Protein AF-R5QG80-F1 (afdb_monomer_lite)

Secondary structure (DSSP, 8-state):
-HHHHHHHHHHTT-SEEEEETTEEEE-SS--HHHHHHHHHHHHHHHTT---SSHHHHHHHHHHHHHHHHHTTTTTT--HHHHHHHHHHHHHHHHHHHHHHHHHHTTS--

Sequence (109 aa):
MGADAELYLDSREAEACTLNGYTILFRKRPGRAAVYEEMIHAAQFRDGKNDGSIRSVYKNEIEAKRQLLVRAKEFQLTEPEIRHTRISLELYERELQKLEKGDTDNDSI

pLDDT: mean 91.61, std 12.86, range [41.06, 98.75]

Foldseek 3Di:
DVVVLVVVCVVVVHQKDAPALVDIGGDPDGALLRVQLNPQVSVCRVVVQCPPDPLSVLVSLLVSLVVCLVCVVVSVHDPVSVVVSVVSNVVSVVVNVVVVVVVVVVPDD

Radius of gyration: 15.44 Å; chains: 1; bounding box: 34×31×46 Å

Structure (mmCIF, N/CA/C/O backbone):
data_AF-R5QG80-F1
#
_entry.id   AF-R5QG80-F1
#
loop_
_atom_site.group_PDB
_atom_site.id
_atom_site.type_symbol
_atom_site.label_atom_id
_atom_site.label_alt_id
_atom_site.label_comp_id
_atom_site.label_asym_id
_atom_site.label_entity_id
_atom_site.label_seq_id
_atom_site.pdbx_PDB_ins_code
_atom_site.Cartn_x
_atom_site.Cartn_y
_atom_site.Cartn_z
_atom_site.occupancy
_atom_site.B_iso_or_equiv
_atom_site.auth_seq_id
_atom_site.auth_comp_id
_atom_site.auth_asym_id
_atom_site.auth_atom_id
_atom_site.pdbx_PDB_model_num
ATOM 1 N N . MET A 1 1 ? 8.978 -18.306 12.160 1.00 56.31 1 MET A N 1
ATOM 2 C CA . MET A 1 1 ? 7.803 -17.785 11.424 1.00 56.31 1 MET A CA 1
ATOM 3 C C . MET A 1 1 ? 7.408 -16.389 11.891 1.00 56.31 1 MET A C 1
ATOM 5 O O . MET A 1 1 ? 7.529 -15.480 11.090 1.00 56.31 1 MET A O 1
ATOM 9 N N . GLY A 1 2 ? 6.988 -16.167 13.148 1.00 63.16 2 GLY A N 1
ATOM 10 C CA . GLY A 1 2 ? 6.638 -14.808 13.613 1.00 63.16 2 GLY A CA 1
ATOM 11 C C . GLY A 1 2 ? 7.827 -13.836 13.708 1.00 63.16 2 GLY A C 1
ATOM 12 O O . GLY A 1 2 ? 7.722 -12.705 13.253 1.00 63.16 2 GLY A O 1
ATOM 13 N N . ALA A 1 3 ? 8.968 -14.293 14.236 1.00 71.62 3 ALA A N 1
ATOM 14 C CA . ALA A 1 3 ? 10.174 -13.467 14.379 1.00 71.62 3 ALA A CA 1
ATOM 15 C C . ALA A 1 3 ? 10.773 -13.040 13.025 1.00 71.62 3 ALA A C 1
ATOM 17 O O . ALA A 1 3 ? 11.210 -11.905 12.876 1.00 71.62 3 ALA A O 1
ATOM 18 N N . ASP A 1 4 ? 10.733 -13.921 12.022 1.00 82.62 4 ASP A N 1
ATOM 19 C CA . ASP A 1 4 ? 11.281 -13.642 10.687 1.00 82.62 4 ASP A CA 1
ATOM 20 C C . ASP A 1 4 ? 10.442 -12.592 9.938 1.00 82.62 4 ASP A C 1
ATOM 22 O O . ASP A 1 4 ? 10.984 -11.738 9.241 1.00 82.62 4 ASP A O 1
ATOM 26 N N . ALA A 1 5 ? 9.115 -12.618 10.119 1.00 82.06 5 ALA A N 1
ATOM 27 C CA . ALA A 1 5 ? 8.207 -11.627 9.545 1.00 82.06 5 ALA A CA 1
ATOM 28 C C . ALA A 1 5 ? 8.361 -10.243 10.200 1.00 82.06 5 ALA A C 1
ATOM 30 O O . ALA A 1 5 ? 8.343 -9.237 9.494 1.00 82.06 5 ALA A O 1
ATOM 31 N N . GLU A 1 6 ? 8.542 -10.182 11.526 1.00 86.94 6 GLU A N 1
ATOM 32 C CA . GLU A 1 6 ? 8.801 -8.919 12.233 1.00 86.94 6 GLU A CA 1
ATOM 33 C C . GLU A 1 6 ? 10.148 -8.310 11.802 1.00 86.94 6 GLU A C 1
ATOM 35 O O . GLU A 1 6 ? 10.178 -7.143 11.421 1.00 86.94 6 GLU A O 1
ATOM 40 N N . LEU A 1 7 ? 11.222 -9.110 11.725 1.00 90.62 7 LEU A N 1
ATOM 41 C CA . LEU A 1 7 ? 12.532 -8.655 11.234 1.00 90.62 7 LEU A CA 1
ATOM 42 C C . LEU A 1 7 ? 12.474 -8.140 9.789 1.00 90.62 7 LEU A C 1
ATOM 44 O O . LEU A 1 7 ? 13.097 -7.129 9.459 1.00 90.62 7 LEU A O 1
ATOM 48 N N . TYR A 1 8 ? 11.717 -8.813 8.920 1.00 91.12 8 TYR A N 1
ATOM 49 C CA . TYR A 1 8 ? 11.530 -8.355 7.546 1.00 91.12 8 TYR A CA 1
ATOM 50 C C . TYR A 1 8 ? 10.808 -7.002 7.500 1.00 91.12 8 TYR A C 1
ATOM 52 O O . TYR A 1 8 ? 11.274 -6.081 6.831 1.00 91.12 8 TYR A O 1
ATOM 60 N N . LEU A 1 9 ? 9.716 -6.843 8.252 1.00 92.62 9 LEU A N 1
ATOM 61 C CA . LEU A 1 9 ? 8.984 -5.575 8.338 1.00 92.62 9 LEU A CA 1
ATOM 62 C C . LEU A 1 9 ? 9.811 -4.452 8.983 1.00 92.62 9 LEU A C 1
ATOM 64 O O . LEU A 1 9 ? 9.660 -3.297 8.588 1.00 92.62 9 LEU A O 1
ATOM 68 N N . ASP A 1 10 ? 10.707 -4.766 9.922 1.00 92.31 10 ASP A N 1
ATOM 69 C CA . ASP A 1 10 ? 11.662 -3.805 10.484 1.00 92.31 10 ASP A CA 1
ATOM 70 C C . ASP A 1 10 ? 12.671 -3.334 9.432 1.00 92.31 10 ASP A C 1
ATOM 72 O O . ASP A 1 10 ? 12.875 -2.133 9.286 1.00 92.31 10 ASP A O 1
ATOM 76 N N . SER A 1 11 ? 13.228 -4.243 8.623 1.00 92.19 11 SER A N 1
ATOM 77 C CA . SER A 1 11 ? 14.159 -3.871 7.541 1.00 92.19 11 SER A CA 1
ATOM 78 C C . SER A 1 11 ? 13.526 -2.992 6.452 1.00 92.19 11 SER A C 1
ATOM 80 O O . SER A 1 11 ? 14.231 -2.339 5.684 1.00 92.19 11 SER A O 1
ATOM 82 N N . ARG A 1 12 ? 12.191 -3.002 6.368 1.00 87.62 12 ARG A N 1
ATOM 83 C CA . ARG A 1 12 ? 11.386 -2.216 5.425 1.00 87.62 12 ARG A CA 1
ATOM 84 C C . ARG A 1 12 ? 10.787 -0.961 6.055 1.00 87.62 12 ARG A C 1
ATOM 86 O O . ARG A 1 12 ? 10.104 -0.231 5.345 1.00 87.62 12 ARG A O 1
ATOM 93 N N . GLU A 1 13 ? 10.987 -0.753 7.359 1.00 91.44 13 GLU A N 1
ATOM 94 C CA . GLU A 1 13 ? 10.329 0.295 8.152 1.00 91.44 13 GLU A CA 1
ATOM 95 C C . GLU A 1 13 ? 8.802 0.333 7.935 1.00 91.44 13 GLU A C 1
ATOM 97 O O . GLU A 1 13 ? 8.173 1.389 7.911 1.00 91.44 13 GLU A O 1
ATOM 102 N N . ALA A 1 14 ? 8.193 -0.846 7.760 1.00 92.00 14 ALA A N 1
ATOM 103 C CA . ALA A 1 14 ? 6.810 -0.993 7.324 1.00 92.00 14 ALA A CA 1
ATOM 104 C C . ALA A 1 14 ? 5.916 -1.603 8.414 1.00 92.00 14 ALA A C 1
ATOM 106 O O . ALA A 1 14 ? 6.346 -2.412 9.244 1.00 92.00 14 ALA A O 1
ATOM 107 N N . GLU A 1 15 ? 4.638 -1.227 8.404 1.00 93.19 15 GLU A N 1
ATOM 108 C CA . GLU A 1 15 ? 3.609 -1.804 9.278 1.00 93.19 15 GLU A CA 1
ATOM 109 C C . GLU A 1 15 ? 2.998 -3.088 8.692 1.00 93.19 15 GLU A C 1
ATOM 111 O O . GLU A 1 15 ? 2.560 -3.978 9.432 1.00 93.19 15 GLU A O 1
ATOM 116 N N . ALA A 1 16 ? 3.006 -3.198 7.365 1.00 96.12 16 ALA A N 1
ATOM 117 C CA . ALA A 1 16 ? 2.514 -4.333 6.606 1.00 96.12 16 ALA A CA 1
ATOM 118 C C . ALA A 1 16 ? 3.259 -4.445 5.262 1.00 96.12 16 ALA A C 1
ATOM 120 O O . ALA A 1 16 ? 3.966 -3.516 4.874 1.00 96.12 16 ALA A O 1
ATOM 121 N N . CYS A 1 17 ? 3.179 -5.606 4.606 1.00 95.44 17 CYS A N 1
ATOM 122 C CA . CYS A 1 17 ? 3.759 -5.808 3.277 1.00 95.44 17 CYS A CA 1
ATOM 123 C C . CYS A 1 17 ? 3.114 -6.994 2.549 1.00 95.44 17 CYS A C 1
ATOM 125 O O . CYS A 1 17 ? 3.094 -8.118 3.060 1.00 95.44 17 CYS A O 1
ATOM 127 N N . THR A 1 18 ? 2.652 -6.769 1.323 1.00 95.38 18 THR A N 1
ATOM 128 C CA . THR A 1 18 ? 2.218 -7.822 0.403 1.00 95.38 18 THR A CA 1
ATOM 129 C C . THR A 1 18 ? 3.422 -8.451 -0.288 1.00 95.38 18 THR A C 1
ATOM 131 O O . THR A 1 18 ? 4.125 -7.798 -1.056 1.00 95.38 18 THR A O 1
ATOM 134 N N . LEU A 1 19 ? 3.639 -9.749 -0.059 1.00 92.75 19 LEU A N 1
ATOM 135 C CA . LEU A 1 19 ? 4.709 -10.507 -0.719 1.00 92.75 19 LEU A CA 1
ATOM 136 C C . LEU A 1 19 ? 4.285 -11.017 -2.101 1.00 92.75 19 LEU A C 1
ATOM 138 O O . LEU A 1 19 ? 5.113 -11.155 -2.996 1.00 92.75 19 LEU A O 1
ATOM 142 N N . ASN A 1 20 ? 3.005 -11.362 -2.249 1.00 92.44 20 ASN A N 1
ATOM 143 C CA . ASN A 1 20 ? 2.384 -11.825 -3.489 1.00 92.44 20 ASN A CA 1
ATOM 144 C C . ASN A 1 20 ? 0.849 -11.779 -3.352 1.00 92.44 20 ASN A C 1
ATOM 146 O O . ASN A 1 20 ? 0.317 -11.419 -2.304 1.00 92.44 20 ASN A O 1
ATOM 150 N N . GLY A 1 21 ? 0.119 -12.221 -4.382 1.00 94.00 21 GLY A N 1
ATOM 151 C CA . GLY A 1 21 ? -1.352 -12.225 -4.395 1.00 94.00 21 GLY A CA 1
ATOM 152 C C . GLY A 1 21 ? -2.051 -13.100 -3.339 1.00 94.00 21 GLY A C 1
ATOM 153 O O . GLY A 1 21 ? -3.279 -13.057 -3.243 1.00 94.00 21 GLY A O 1
ATOM 154 N N . TYR A 1 22 ? -1.301 -13.876 -2.554 1.00 95.69 22 TYR A N 1
ATOM 155 C CA . TYR A 1 22 ? -1.789 -14.841 -1.564 1.00 95.69 22 TYR A CA 1
ATOM 156 C C . TYR A 1 22 ? -1.143 -14.685 -0.181 1.00 95.69 22 TYR A C 1
ATOM 158 O O . TYR A 1 22 ? -1.488 -15.423 0.740 1.00 95.69 22 TYR A O 1
ATOM 166 N N . THR A 1 23 ? -0.177 -13.781 -0.010 1.00 95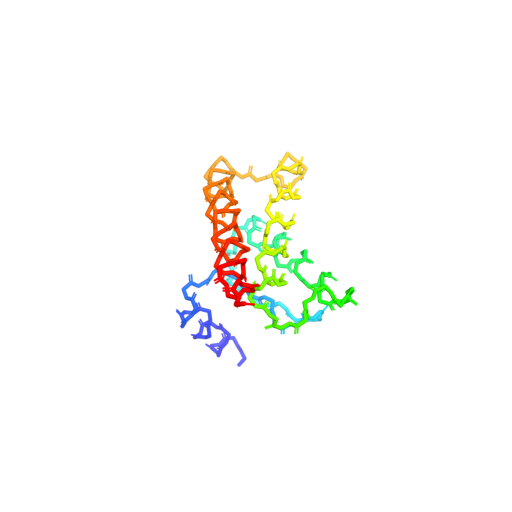.31 23 THR A N 1
ATOM 167 C CA . THR A 1 23 ? 0.581 -13.656 1.240 1.00 95.31 23 THR A CA 1
ATOM 168 C C . THR A 1 23 ? 0.811 -12.194 1.582 1.00 95.31 23 THR A C 1
ATOM 170 O O . THR A 1 23 ? 1.486 -11.473 0.847 1.00 95.31 23 THR A O 1
ATOM 173 N N . ILE A 1 24 ? 0.281 -11.793 2.736 1.00 96.50 24 ILE A N 1
ATOM 174 C CA . ILE A 1 24 ? 0.469 -10.474 3.335 1.00 96.50 24 ILE A CA 1
ATOM 175 C C . ILE A 1 24 ? 1.078 -10.664 4.723 1.00 96.50 24 ILE A C 1
ATOM 177 O O . ILE A 1 24 ? 0.658 -11.544 5.478 1.00 96.50 24 ILE A O 1
ATOM 181 N N . LEU A 1 25 ? 2.061 -9.834 5.057 1.00 96.12 25 LEU A N 1
ATOM 182 C CA . LEU A 1 25 ? 2.639 -9.728 6.389 1.00 96.12 25 LEU A CA 1
ATOM 183 C C . LEU A 1 25 ? 2.053 -8.516 7.111 1.00 96.12 25 LEU A C 1
ATOM 185 O O . LEU A 1 25 ? 1.956 -7.440 6.530 1.00 96.12 25 LEU A O 1
ATOM 189 N N . PHE A 1 26 ? 1.728 -8.683 8.391 1.00 95.62 26 PHE A N 1
ATOM 190 C CA . PHE A 1 26 ? 1.256 -7.611 9.264 1.00 95.62 26 PHE A CA 1
ATOM 191 C C . PHE A 1 26 ? 2.055 -7.597 10.562 1.00 95.62 26 PHE A C 1
ATOM 193 O O . PHE A 1 26 ? 2.368 -8.656 11.116 1.00 95.62 26 PHE A O 1
ATOM 200 N N . ARG A 1 27 ? 2.299 -6.404 11.112 1.00 93.50 27 ARG A N 1
ATOM 201 C CA . ARG A 1 27 ? 2.619 -6.277 12.540 1.00 93.50 27 ARG A CA 1
ATOM 202 C C . ARG A 1 27 ? 1.420 -6.717 13.386 1.00 93.50 27 ARG A C 1
ATOM 204 O O . ARG A 1 27 ? 0.293 -6.769 12.911 1.00 93.50 27 ARG A O 1
ATOM 211 N N . LYS A 1 28 ? 1.632 -7.008 14.676 1.00 89.69 28 LYS A N 1
ATOM 212 C CA . LYS A 1 28 ? 0.573 -7.523 15.577 1.00 89.69 28 LYS A CA 1
ATOM 213 C C . LYS A 1 28 ? -0.649 -6.609 15.735 1.00 89.69 28 LYS A C 1
ATOM 215 O O . LYS A 1 28 ? -1.698 -7.080 16.168 1.00 89.69 28 LYS A O 1
ATOM 220 N N . ARG A 1 29 ? -0.511 -5.308 15.478 1.00 91.94 29 ARG A N 1
ATOM 221 C CA . ARG A 1 29 ? -1.571 -4.302 15.640 1.00 91.94 29 ARG A CA 1
ATOM 222 C C . ARG A 1 29 ? -1.468 -3.268 14.519 1.00 91.94 29 ARG A C 1
ATOM 224 O O . ARG A 1 29 ? -1.077 -2.141 14.806 1.00 91.94 29 ARG A O 1
ATOM 231 N N . PRO A 1 30 ? -1.734 -3.668 13.268 1.00 95.44 30 PRO A N 1
ATOM 232 C CA . PRO A 1 30 ? -1.611 -2.761 12.146 1.00 95.44 30 PRO A CA 1
ATOM 233 C C . PRO A 1 30 ? -2.758 -1.739 12.170 1.00 95.44 30 PRO A C 1
ATOM 235 O O . PRO A 1 30 ? -3.869 -2.049 12.619 1.00 95.44 30 PRO A O 1
ATOM 238 N N . GLY A 1 31 ? -2.511 -0.540 11.653 1.00 97.31 31 GLY A N 1
ATOM 239 C CA . GLY A 1 31 ? -3.549 0.412 11.285 1.00 97.31 31 GLY A CA 1
ATOM 240 C C . GLY A 1 31 ? -4.525 -0.183 10.269 1.00 97.31 31 GLY A C 1
ATOM 241 O O . GLY A 1 31 ? -4.191 -1.078 9.487 1.00 97.31 31 GLY A O 1
ATOM 242 N N . ARG A 1 32 ? -5.756 0.330 10.250 1.00 98.06 32 ARG A N 1
ATOM 243 C CA . ARG A 1 32 ? -6.772 -0.092 9.277 1.00 98.06 32 ARG A CA 1
ATOM 244 C C . ARG A 1 32 ? -6.335 0.255 7.862 1.00 98.06 32 ARG A C 1
ATOM 246 O O . ARG A 1 32 ? -6.540 -0.553 6.962 1.00 98.06 32 ARG A O 1
ATOM 253 N N . ALA A 1 33 ? -5.715 1.421 7.676 1.00 98.06 33 ALA A N 1
ATOM 254 C CA . ALA A 1 33 ? -5.197 1.829 6.375 1.00 98.06 33 ALA A CA 1
ATOM 255 C C . ALA A 1 33 ? -4.184 0.811 5.838 1.00 98.06 33 ALA A C 1
ATOM 257 O O . ALA A 1 33 ? -4.373 0.335 4.724 1.00 98.06 33 ALA A O 1
ATOM 258 N N . ALA A 1 34 ? -3.211 0.394 6.657 1.00 97.69 34 ALA A N 1
ATOM 259 C CA . ALA A 1 34 ? -2.224 -0.617 6.279 1.00 97.69 34 ALA A CA 1
ATOM 260 C C . ALA A 1 34 ? -2.881 -1.962 5.922 1.00 97.69 34 ALA A C 1
ATOM 262 O O . ALA A 1 34 ? -2.521 -2.585 4.929 1.00 97.69 34 ALA A O 1
ATOM 263 N N . VAL A 1 35 ? -3.894 -2.403 6.680 1.00 98.19 35 VAL A N 1
ATOM 264 C CA . VAL A 1 35 ? -4.635 -3.635 6.351 1.00 98.19 35 VAL A CA 1
ATOM 265 C C . VAL A 1 35 ? -5.307 -3.547 4.986 1.00 98.19 35 VAL A C 1
ATOM 267 O O . VAL A 1 35 ? -5.121 -4.431 4.151 1.00 98.19 35 VAL A O 1
ATOM 270 N N . TYR A 1 36 ? -6.090 -2.496 4.747 1.00 98.50 36 TYR A N 1
ATOM 271 C CA . TYR A 1 36 ? -6.828 -2.359 3.495 1.00 98.50 36 TYR A CA 1
ATOM 272 C C . TYR A 1 36 ? -5.909 -2.109 2.295 1.00 98.50 36 TYR A C 1
ATOM 274 O O . TYR A 1 36 ? -6.175 -2.647 1.223 1.00 98.50 36 TYR A O 1
ATOM 282 N N . GLU A 1 37 ? -4.828 -1.350 2.474 1.00 98.25 37 GLU A N 1
ATOM 283 C CA . GLU A 1 37 ? -3.811 -1.111 1.447 1.00 98.25 37 GLU A CA 1
ATOM 284 C C . GLU A 1 37 ? -3.219 -2.423 0.937 1.00 98.25 37 GLU A C 1
ATOM 286 O O . GLU A 1 37 ? -3.284 -2.716 -0.256 1.00 98.25 37 GLU A O 1
ATOM 291 N N . GLU A 1 38 ? -2.753 -3.279 1.846 1.00 98.12 38 GLU A N 1
ATOM 292 C CA . GLU A 1 38 ? -2.163 -4.553 1.450 1.00 98.12 38 GLU A CA 1
ATOM 293 C C . GLU A 1 38 ? -3.189 -5.529 0.862 1.00 98.12 38 GLU A C 1
ATOM 295 O O . GLU A 1 38 ? -2.880 -6.303 -0.043 1.00 98.12 38 GLU A O 1
ATOM 300 N N . MET A 1 39 ? -4.451 -5.480 1.302 1.00 98.19 39 MET A N 1
ATOM 301 C CA . MET A 1 39 ? -5.510 -6.259 0.649 1.00 98.19 39 MET A CA 1
ATOM 302 C C . MET A 1 39 ? -5.735 -5.816 -0.804 1.00 98.19 39 MET A C 1
ATOM 304 O O . MET A 1 39 ? -5.972 -6.667 -1.670 1.00 98.19 39 MET A O 1
ATOM 308 N N . ILE A 1 40 ? -5.638 -4.512 -1.084 1.00 98.19 40 ILE A N 1
ATOM 309 C CA . ILE A 1 40 ? -5.707 -3.969 -2.446 1.00 98.19 40 ILE A CA 1
ATOM 310 C C . ILE A 1 40 ? -4.478 -4.406 -3.249 1.00 98.19 40 ILE A C 1
ATOM 312 O O . ILE A 1 40 ? -4.640 -4.897 -4.366 1.00 98.19 40 ILE A O 1
ATOM 316 N N . HIS A 1 41 ? -3.271 -4.329 -2.685 1.00 97.56 41 HIS A N 1
ATOM 317 C CA . HIS A 1 41 ? -2.051 -4.790 -3.354 1.00 97.56 41 HIS A CA 1
ATOM 318 C C . HIS A 1 41 ? -2.083 -6.283 -3.678 1.00 97.56 41 HIS A C 1
ATOM 320 O O . HIS A 1 41 ? -1.751 -6.683 -4.795 1.00 97.56 41 HIS A O 1
ATOM 326 N N . ALA A 1 42 ? -2.5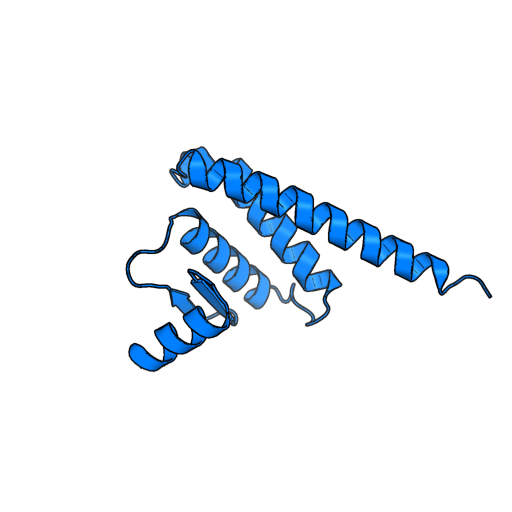67 -7.122 -2.762 1.00 97.62 42 ALA A N 1
ATOM 327 C CA . ALA A 1 42 ? -2.750 -8.543 -3.032 1.00 97.62 42 ALA A CA 1
ATOM 328 C C . ALA A 1 42 ? -3.747 -8.786 -4.180 1.00 97.62 42 ALA A C 1
ATOM 330 O O . ALA A 1 42 ? -3.543 -9.695 -4.985 1.00 97.62 42 ALA A O 1
ATOM 331 N N . ALA A 1 43 ? -4.805 -7.975 -4.296 1.00 97.69 43 ALA A N 1
ATOM 332 C CA . ALA A 1 43 ? -5.707 -8.025 -5.447 1.00 97.69 43 ALA A CA 1
ATOM 333 C C . ALA A 1 43 ? -5.010 -7.590 -6.744 1.00 97.69 43 ALA A C 1
ATOM 335 O O . ALA A 1 43 ? -5.062 -8.323 -7.727 1.00 97.69 43 ALA A O 1
ATOM 336 N N . GLN A 1 44 ? -4.270 -6.480 -6.725 1.00 97.44 44 GLN A N 1
ATOM 337 C CA . GLN A 1 44 ? -3.498 -6.000 -7.876 1.00 97.44 44 GLN A CA 1
ATOM 338 C C . GLN A 1 44 ? -2.472 -7.033 -8.368 1.00 97.44 44 GLN A C 1
ATOM 340 O O . GLN A 1 44 ? -2.292 -7.190 -9.576 1.00 97.44 44 GLN A O 1
ATOM 345 N N . PHE A 1 45 ? -1.839 -7.779 -7.456 1.00 95.62 45 PHE A N 1
ATOM 346 C CA . PHE A 1 45 ? -0.973 -8.907 -7.806 1.00 95.62 45 PHE A CA 1
ATOM 347 C C . PHE A 1 45 ? -1.728 -10.016 -8.540 1.00 95.62 45 PHE A C 1
ATOM 349 O O . PHE A 1 45 ? -1.237 -10.513 -9.551 1.00 95.62 45 PHE A O 1
ATOM 356 N N . ARG A 1 46 ? -2.912 -10.411 -8.051 1.00 96.06 46 ARG A N 1
ATOM 357 C CA . ARG A 1 46 ? -3.736 -11.440 -8.713 1.00 96.06 46 ARG A CA 1
ATOM 358 C C . ARG A 1 46 ? -4.213 -10.993 -10.095 1.00 96.06 46 ARG A C 1
ATOM 360 O O . ARG A 1 46 ? -4.314 -11.827 -10.988 1.00 96.06 46 ARG A O 1
ATOM 367 N N . ASP A 1 47 ? -4.428 -9.694 -10.271 1.00 96.62 47 ASP A N 1
ATOM 368 C CA . ASP A 1 47 ? -4.846 -9.090 -11.538 1.00 96.62 47 ASP A CA 1
ATOM 369 C C . ASP A 1 47 ? -3.676 -8.854 -12.515 1.00 96.62 47 ASP A C 1
ATOM 371 O O . ASP A 1 47 ? -3.891 -8.372 -13.626 1.00 96.62 47 ASP A O 1
ATOM 375 N N . GLY A 1 48 ? -2.429 -9.150 -12.123 1.00 94.62 48 GLY A N 1
ATOM 376 C CA . GLY A 1 48 ? -1.248 -8.939 -12.968 1.00 94.62 48 GLY A CA 1
ATOM 377 C C . GLY A 1 48 ? -0.893 -7.466 -13.199 1.00 94.62 48 GLY A C 1
ATOM 378 O O . GLY A 1 48 ? -0.185 -7.147 -14.149 1.00 94.62 48 GLY A O 1
ATOM 379 N N . LYS A 1 49 ? -1.361 -6.552 -12.337 1.00 93.31 49 LYS A N 1
ATOM 380 C CA . LYS A 1 49 ? -1.092 -5.104 -12.445 1.00 93.31 49 LYS A CA 1
ATOM 381 C C . LYS A 1 49 ? 0.323 -4.704 -12.022 1.00 93.31 49 LYS A C 1
ATOM 383 O O . LYS A 1 49 ? 0.708 -3.546 -12.171 1.00 93.31 49 LYS A O 1
ATOM 388 N N . ASN A 1 50 ? 1.085 -5.621 -11.434 1.00 87.00 50 ASN A N 1
ATOM 389 C CA . ASN A 1 50 ? 2.475 -5.397 -11.063 1.00 87.00 50 ASN A CA 1
ATOM 390 C C . ASN A 1 50 ? 3.384 -6.153 -12.039 1.00 87.00 50 ASN A C 1
ATOM 392 O O . ASN A 1 50 ? 3.518 -7.370 -11.929 1.00 87.00 50 ASN A O 1
ATOM 396 N N . ASP A 1 51 ? 3.992 -5.432 -12.983 1.00 87.50 51 ASP A N 1
ATOM 397 C CA . ASP A 1 51 ? 4.943 -5.988 -13.957 1.00 87.50 51 ASP A CA 1
ATOM 398 C C . ASP A 1 51 ? 6.400 -5.951 -13.451 1.00 87.50 51 ASP A C 1
ATOM 400 O O . ASP A 1 51 ? 7.327 -6.319 -14.170 1.00 87.50 51 ASP A O 1
ATOM 404 N N . GLY A 1 52 ? 6.603 -5.531 -12.197 1.00 85.81 52 GLY A N 1
ATOM 405 C CA . GLY A 1 52 ? 7.911 -5.389 -11.563 1.00 85.81 52 GLY A CA 1
ATOM 406 C C . GLY A 1 52 ? 8.612 -4.061 -11.859 1.00 85.81 52 GLY A C 1
ATOM 407 O O . GLY A 1 52 ? 9.660 -3.794 -11.270 1.00 85.81 52 GLY A O 1
ATOM 408 N N . SER A 1 53 ? 8.057 -3.206 -12.723 1.00 93.44 53 SER A N 1
ATOM 409 C CA . SER A 1 53 ? 8.609 -1.877 -12.981 1.00 93.44 53 SER A CA 1
ATOM 410 C C . SER A 1 53 ? 8.269 -0.888 -11.863 1.00 93.44 53 SER A C 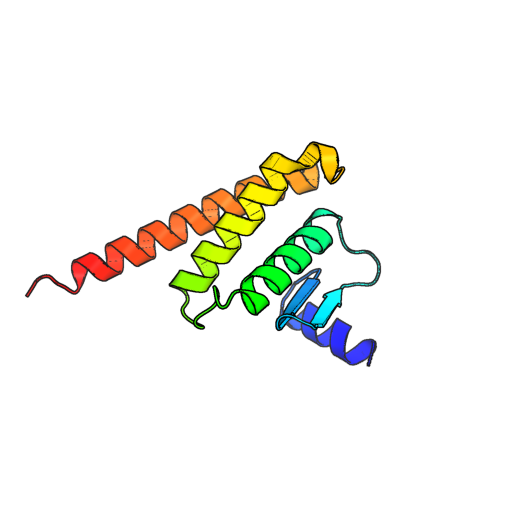1
ATOM 412 O O . SER A 1 53 ? 7.211 -0.935 -11.233 1.00 93.44 53 SER A O 1
ATOM 414 N N . ILE A 1 54 ? 9.143 0.103 -11.664 1.00 94.38 54 ILE A N 1
ATOM 415 C CA . ILE A 1 54 ? 8.871 1.233 -10.759 1.00 94.38 54 ILE A CA 1
ATOM 416 C C . ILE A 1 54 ? 7.575 1.949 -11.172 1.00 94.38 54 ILE A C 1
ATOM 418 O O . ILE A 1 54 ? 6.785 2.359 -10.322 1.00 94.38 54 ILE A O 1
ATOM 422 N N . ARG A 1 55 ? 7.311 2.040 -12.482 1.00 95.50 55 ARG A N 1
ATOM 423 C CA . ARG A 1 55 ? 6.092 2.648 -13.021 1.00 95.50 55 ARG A CA 1
ATOM 424 C C . ARG A 1 55 ? 4.837 1.889 -12.584 1.00 95.50 55 ARG A C 1
ATOM 426 O O . ARG A 1 55 ? 3.875 2.533 -12.163 1.00 95.50 55 ARG A O 1
ATOM 433 N N . SER A 1 56 ? 4.816 0.556 -12.672 1.00 95.25 56 SER A N 1
ATOM 434 C CA . SER A 1 56 ? 3.659 -0.231 -12.221 1.00 95.25 56 SER A CA 1
ATOM 435 C C . SER A 1 56 ? 3.477 -0.143 -10.712 1.00 95.25 56 SER A C 1
ATOM 437 O O . SER A 1 56 ? 2.346 -0.028 -10.246 1.00 95.25 56 SER A O 1
ATOM 439 N N . VAL A 1 57 ? 4.578 -0.130 -9.951 1.00 95.06 57 VAL A N 1
ATOM 440 C CA . VAL A 1 57 ? 4.542 0.068 -8.495 1.00 95.06 57 VAL A CA 1
ATOM 441 C C . VAL A 1 57 ? 3.873 1.400 -8.160 1.00 95.06 57 VAL A C 1
ATOM 443 O O . VAL A 1 57 ? 2.857 1.402 -7.476 1.00 95.06 57 VAL A O 1
ATOM 446 N N . TYR A 1 58 ? 4.340 2.523 -8.714 1.00 97.75 58 TYR A N 1
ATOM 447 C CA . TYR A 1 58 ? 3.742 3.835 -8.432 1.00 97.75 58 TYR A CA 1
ATOM 448 C C . TYR A 1 58 ? 2.268 3.923 -8.835 1.00 97.75 58 TYR A C 1
ATOM 450 O O . TYR A 1 58 ? 1.460 4.481 -8.095 1.00 97.75 58 TYR A O 1
ATOM 458 N N . LYS A 1 59 ? 1.879 3.334 -9.972 1.00 97.94 59 LYS A N 1
ATOM 459 C CA . LYS A 1 59 ? 0.465 3.277 -10.378 1.00 97.94 59 LYS A CA 1
ATOM 460 C C . LYS A 1 59 ? -0.389 2.489 -9.381 1.00 97.94 59 LYS A C 1
ATOM 462 O O . LYS A 1 59 ? -1.481 2.941 -9.038 1.00 97.94 59 LYS A O 1
ATOM 467 N N . ASN A 1 60 ? 0.114 1.357 -8.893 1.00 97.94 60 ASN A N 1
ATOM 468 C CA . ASN A 1 60 ? -0.583 0.521 -7.917 1.00 97.94 60 ASN A CA 1
ATOM 469 C C . ASN A 1 60 ? -0.732 1.218 -6.558 1.00 97.94 60 ASN A C 1
ATOM 471 O O . ASN A 1 60 ? -1.819 1.188 -5.979 1.00 97.94 60 ASN A O 1
ATOM 475 N N . GLU A 1 61 ? 0.318 1.897 -6.096 1.00 98.06 61 GLU A N 1
ATOM 476 C CA . GLU A 1 61 ? 0.323 2.723 -4.882 1.00 98.06 61 GLU A CA 1
ATOM 477 C C . GLU A 1 61 ? -0.720 3.849 -4.958 1.00 98.06 61 GLU A C 1
ATOM 479 O O . GLU A 1 61 ? -1.533 4.023 -4.047 1.00 98.06 61 GLU A O 1
ATOM 484 N N . ILE A 1 62 ? -0.755 4.585 -6.075 1.00 98.69 62 ILE A N 1
ATOM 485 C CA . ILE A 1 62 ? -1.735 5.655 -6.319 1.00 98.69 62 ILE A CA 1
ATOM 486 C C . ILE A 1 62 ? -3.162 5.097 -6.327 1.00 98.69 62 ILE A C 1
ATOM 488 O O . ILE A 1 62 ? -4.057 5.676 -5.705 1.00 98.69 62 ILE A O 1
ATOM 492 N N . GLU A 1 63 ? -3.394 3.978 -7.019 1.00 98.50 63 GLU A N 1
ATOM 493 C CA . GLU A 1 63 ? -4.705 3.326 -7.059 1.00 98.50 63 GLU A CA 1
ATOM 494 C C . GLU A 1 63 ? -5.169 2.928 -5.649 1.00 98.50 63 GLU A C 1
ATOM 496 O O . GLU A 1 63 ? -6.289 3.273 -5.262 1.00 98.50 63 GLU A O 1
ATOM 501 N N . ALA A 1 64 ? -4.314 2.264 -4.865 1.00 98.50 64 ALA A N 1
ATOM 502 C CA . ALA A 1 64 ? -4.648 1.824 -3.513 1.00 98.50 64 ALA A CA 1
ATOM 503 C C . ALA A 1 64 ? -4.999 3.008 -2.603 1.00 98.50 64 ALA A C 1
ATOM 505 O O . ALA A 1 64 ? -6.053 3.021 -1.961 1.00 98.50 64 ALA A O 1
ATOM 506 N N . LYS A 1 65 ? -4.184 4.066 -2.628 1.00 98.69 65 LYS A N 1
ATOM 507 C CA . LYS A 1 65 ? -4.400 5.272 -1.817 1.00 98.69 65 LYS A CA 1
ATOM 508 C C . LYS A 1 65 ? -5.675 6.016 -2.197 1.00 98.69 65 LYS A C 1
ATOM 510 O O . LYS A 1 65 ? -6.414 6.459 -1.317 1.00 98.69 65 LYS A O 1
ATOM 515 N N . ARG A 1 66 ? -5.999 6.108 -3.491 1.00 98.75 66 ARG A N 1
ATOM 516 C CA . ARG A 1 66 ? -7.280 6.676 -3.945 1.00 98.75 66 ARG A CA 1
ATOM 517 C C . ARG A 1 66 ? -8.467 5.857 -3.438 1.00 98.75 66 ARG A C 1
ATOM 519 O O . ARG A 1 66 ? -9.433 6.444 -2.952 1.00 98.75 66 ARG A O 1
ATOM 526 N N . GLN A 1 67 ? -8.389 4.526 -3.489 1.00 98.50 67 GLN A N 1
ATOM 527 C CA . GLN A 1 67 ? -9.447 3.661 -2.960 1.00 98.50 67 GLN A CA 1
ATOM 528 C C . GLN A 1 67 ? -9.630 3.825 -1.444 1.00 98.50 67 GLN A C 1
ATOM 530 O O . GLN A 1 67 ? -10.768 3.948 -0.987 1.00 98.50 67 GLN A O 1
ATOM 535 N N . LEU A 1 68 ? -8.537 3.897 -0.675 1.00 98.50 68 LEU A N 1
ATOM 536 C CA . LEU A 1 68 ? -8.582 4.157 0.769 1.00 98.50 68 LEU A CA 1
ATOM 537 C C . LEU A 1 68 ? -9.288 5.475 1.093 1.00 98.50 68 LEU A C 1
ATOM 539 O O . LEU A 1 68 ? -10.141 5.508 1.975 1.00 98.50 68 LEU A O 1
ATOM 543 N N . LEU A 1 69 ? -8.970 6.555 0.372 1.00 98.62 69 LEU A N 1
ATOM 544 C CA . LEU A 1 69 ? -9.580 7.867 0.605 1.00 98.62 69 LEU A CA 1
ATOM 545 C C . LEU A 1 69 ? -11.068 7.887 0.242 1.00 98.62 69 LEU A C 1
ATOM 547 O O . LEU A 1 69 ? -11.871 8.426 1.003 1.00 98.62 69 LEU A O 1
ATOM 551 N N . VAL A 1 70 ? -11.452 7.273 -0.882 1.00 98.56 70 VAL A N 1
ATOM 552 C CA . VAL A 1 70 ? -12.861 7.173 -1.305 1.00 98.56 70 VAL A CA 1
ATOM 553 C C . VAL A 1 70 ? -13.683 6.366 -0.299 1.00 98.56 70 VAL A C 1
ATOM 555 O O . VAL A 1 70 ? -14.814 6.733 0.017 1.00 98.56 70 VAL A O 1
ATOM 558 N N . ARG A 1 71 ? -13.111 5.286 0.242 1.00 98.38 71 ARG A N 1
ATOM 559 C CA . ARG A 1 71 ? -13.785 4.373 1.176 1.00 98.38 71 ARG A CA 1
ATOM 560 C C . ARG A 1 71 ? -13.455 4.657 2.638 1.00 98.38 71 ARG A C 1
ATOM 562 O O . ARG A 1 71 ? -13.828 3.868 3.499 1.00 98.38 71 ARG A O 1
ATOM 569 N N . ALA A 1 72 ? -12.831 5.794 2.955 1.00 98.31 72 ALA A N 1
ATOM 570 C CA . ALA A 1 72 ? -12.317 6.087 4.295 1.00 98.31 72 ALA A CA 1
ATOM 571 C C . ALA A 1 72 ? -13.378 5.932 5.397 1.00 98.31 72 ALA A C 1
ATOM 573 O O . ALA A 1 72 ? -13.097 5.387 6.463 1.00 98.31 72 ALA A O 1
ATOM 574 N N . LYS A 1 73 ? -14.621 6.349 5.115 1.00 97.88 73 LYS A N 1
ATOM 575 C CA . LYS A 1 73 ? -15.760 6.188 6.029 1.00 97.88 73 LYS A CA 1
ATOM 576 C C . LYS A 1 73 ? -16.163 4.723 6.216 1.00 97.88 73 LYS A C 1
ATOM 578 O O . LYS A 1 73 ? -16.432 4.309 7.338 1.00 97.88 73 LYS A O 1
ATOM 583 N N . GLU A 1 74 ? -16.223 3.957 5.130 1.00 98.12 74 GLU A N 1
ATOM 584 C CA . GLU A 1 74 ? -16.572 2.531 5.155 1.00 98.12 74 GLU A CA 1
ATOM 585 C C . GLU A 1 74 ? -15.504 1.719 5.897 1.00 98.12 74 GLU A C 1
ATOM 587 O O . GLU A 1 74 ? -15.818 0.889 6.744 1.00 98.12 74 GLU A O 1
ATOM 592 N N . PHE A 1 75 ? -14.237 2.032 5.637 1.00 97.81 75 PHE A N 1
ATOM 593 C CA . PHE A 1 75 ? -13.073 1.413 6.263 1.00 97.81 75 PHE A CA 1
ATOM 594 C C . PHE A 1 75 ? -12.788 1.929 7.674 1.00 97.81 75 PHE A C 1
ATOM 596 O O . PHE A 1 75 ? -11.897 1.408 8.345 1.00 97.81 75 PHE A O 1
ATOM 603 N N . GLN A 1 76 ? -13.553 2.922 8.139 1.00 98.12 76 GLN A N 1
ATOM 604 C CA . GLN A 1 76 ? -13.399 3.546 9.453 1.00 98.12 76 GLN A CA 1
ATOM 605 C C . GLN A 1 76 ? -11.960 4.021 9.706 1.00 98.12 76 GLN A C 1
ATOM 607 O O . GLN A 1 76 ? -11.416 3.848 10.802 1.00 98.12 76 GLN A O 1
ATOM 612 N N . LEU A 1 77 ? -11.333 4.592 8.673 1.00 98.44 77 LEU A N 1
ATOM 613 C CA . LEU A 1 77 ? -9.998 5.163 8.790 1.00 98.44 77 LEU A CA 1
ATOM 614 C C . LEU A 1 77 ? -10.030 6.340 9.763 1.00 98.44 77 LEU A C 1
ATOM 616 O O . LEU A 1 77 ? -10.956 7.153 9.772 1.00 98.44 77 LEU A O 1
ATOM 620 N N . THR A 1 78 ? -9.005 6.420 10.596 1.00 98.44 78 THR A N 1
ATOM 621 C CA . THR A 1 78 ? -8.814 7.525 11.529 1.00 98.44 78 THR A CA 1
ATOM 622 C C . THR A 1 78 ? -8.321 8.772 10.795 1.00 98.44 78 THR A C 1
ATOM 624 O O . THR A 1 78 ? -7.709 8.692 9.731 1.00 98.44 78 THR A O 1
ATOM 627 N N . GLU A 1 79 ? -8.529 9.952 11.380 1.00 98.31 79 GLU A N 1
ATOM 628 C CA . GLU A 1 79 ? -8.016 11.202 10.805 1.00 98.31 79 GLU A CA 1
ATOM 629 C C . GLU A 1 79 ? -6.491 11.194 10.567 1.00 98.31 79 GLU A C 1
ATOM 631 O O . GLU A 1 79 ? -6.058 11.665 9.514 1.00 98.31 79 GLU A O 1
ATOM 636 N N . PRO A 1 80 ? -5.643 10.661 11.477 1.00 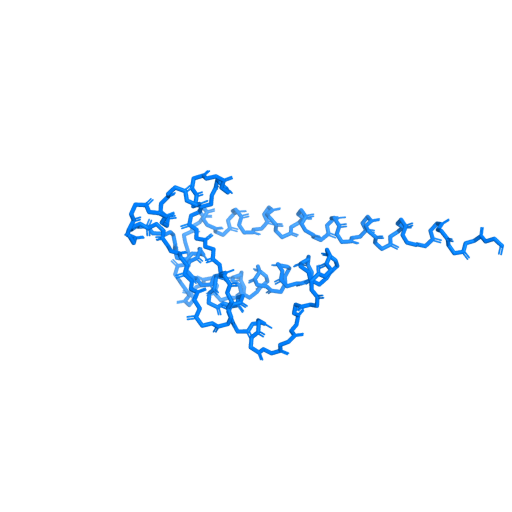98.44 80 PRO A N 1
ATOM 637 C CA . PRO A 1 80 ? -4.225 10.467 11.186 1.00 98.44 80 PRO A CA 1
ATOM 638 C C . PRO A 1 80 ? -3.973 9.597 9.952 1.00 98.44 80 PRO A C 1
ATOM 640 O O . PRO A 1 80 ? -3.200 10.007 9.092 1.00 98.44 80 PRO A O 1
ATOM 643 N N . GLU A 1 81 ? -4.652 8.454 9.823 1.00 98.31 81 GLU A N 1
ATOM 644 C CA . GLU A 1 81 ? -4.513 7.575 8.654 1.00 98.31 81 GLU A CA 1
ATOM 645 C C . GLU A 1 81 ? -4.898 8.305 7.365 1.00 98.31 81 GLU A C 1
ATOM 647 O O . GLU A 1 81 ? -4.109 8.338 6.428 1.00 98.31 81 GLU A O 1
ATOM 652 N N . ILE A 1 82 ? -6.045 8.992 7.341 1.00 98.69 82 ILE A N 1
ATOM 653 C CA . ILE A 1 82 ? -6.501 9.758 6.171 1.00 98.69 82 ILE A CA 1
ATOM 654 C C . ILE A 1 82 ? -5.475 10.830 5.778 1.00 98.69 82 ILE A C 1
ATOM 656 O O . ILE A 1 82 ? -5.172 10.992 4.593 1.00 98.69 82 ILE A O 1
ATOM 660 N N . ARG A 1 83 ? -4.921 11.570 6.750 1.00 98.56 83 ARG A N 1
ATOM 661 C CA . ARG A 1 83 ? -3.886 12.581 6.475 1.00 98.56 83 ARG A CA 1
ATOM 662 C C . ARG A 1 83 ? -2.621 11.955 5.895 1.00 98.56 83 ARG A C 1
ATOM 664 O O . ARG A 1 83 ? -2.114 12.462 4.899 1.00 98.56 83 ARG A O 1
ATOM 671 N N . HIS A 1 84 ? -2.137 10.862 6.482 1.00 98.12 84 HIS A N 1
ATOM 672 C CA . HIS A 1 84 ? -0.963 10.149 5.977 1.00 98.12 84 HIS A CA 1
ATOM 673 C C . HIS A 1 84 ? -1.197 9.601 4.563 1.00 98.12 84 HIS A C 1
ATOM 675 O O . HIS A 1 84 ? -0.342 9.781 3.696 1.00 98.12 84 HIS A O 1
ATOM 681 N N . THR A 1 85 ? -2.370 9.022 4.288 1.00 98.25 85 THR A N 1
ATOM 682 C CA . THR A 1 85 ? -2.733 8.529 2.952 1.00 98.25 85 THR A CA 1
ATOM 683 C C . THR A 1 85 ? -2.735 9.653 1.912 1.00 98.25 85 THR A C 1
ATOM 685 O O . THR A 1 85 ? -2.240 9.440 0.809 1.00 98.25 85 THR A O 1
ATOM 688 N N . ARG A 1 86 ? -3.222 10.861 2.244 1.00 98.69 86 ARG A N 1
ATOM 689 C CA . ARG A 1 86 ? -3.173 12.025 1.330 1.00 98.69 86 ARG A CA 1
ATOM 690 C C . ARG A 1 86 ? -1.745 12.455 1.009 1.00 98.69 86 ARG A C 1
ATOM 692 O O . ARG A 1 86 ? -1.408 12.587 -0.160 1.00 98.69 86 ARG A O 1
ATOM 699 N N . ILE A 1 87 ? -0.904 12.609 2.032 1.00 98.44 87 ILE A N 1
ATOM 700 C CA . ILE A 1 87 ? 0.505 12.995 1.851 1.00 98.44 87 ILE A CA 1
ATOM 701 C C . ILE A 1 87 ? 1.228 11.964 0.977 1.00 98.44 87 ILE A C 1
ATOM 703 O O . ILE A 1 87 ? 1.967 12.315 0.060 1.00 98.44 87 ILE A O 1
ATOM 707 N N . SER A 1 88 ? 0.995 10.680 1.245 1.00 97.56 88 SER A N 1
ATOM 708 C CA . SER A 1 88 ? 1.615 9.602 0.482 1.00 97.56 88 SER A CA 1
ATOM 709 C C . SER A 1 88 ? 1.097 9.543 -0.963 1.00 97.56 88 SER A C 1
ATOM 711 O O . SER A 1 88 ? 1.878 9.301 -1.879 1.00 97.56 88 SER A O 1
ATOM 713 N N . LEU A 1 89 ? -0.190 9.829 -1.195 1.00 98.62 89 LEU A N 1
ATOM 714 C CA . LEU A 1 89 ? -0.761 9.923 -2.542 1.00 98.62 89 LEU A CA 1
ATOM 715 C C . LEU A 1 89 ? -0.080 11.028 -3.356 1.00 98.62 89 LEU A C 1
ATOM 717 O O . LEU A 1 89 ? 0.388 10.763 -4.460 1.00 98.62 89 LEU A O 1
ATOM 721 N N . GLU A 1 90 ? 0.030 12.232 -2.792 1.00 98.38 90 GLU A N 1
ATOM 722 C CA . GLU A 1 90 ? 0.691 13.370 -3.443 1.00 98.38 90 GLU A CA 1
ATOM 723 C C . GLU A 1 90 ? 2.157 13.062 -3.785 1.00 98.38 90 GLU A C 1
ATOM 725 O O . GLU A 1 90 ? 2.641 13.424 -4.860 1.00 98.38 90 GLU A O 1
ATOM 730 N N . LEU A 1 91 ? 2.864 12.357 -2.893 1.00 98.00 91 LEU A N 1
ATOM 731 C CA . LEU A 1 91 ? 4.234 11.914 -3.135 1.00 98.00 91 LEU A CA 1
ATOM 732 C C . LEU A 1 91 ? 4.314 10.995 -4.359 1.00 98.00 91 LEU A C 1
ATOM 734 O O . LEU A 1 91 ? 5.080 11.279 -5.278 1.00 98.00 91 LEU A O 1
ATOM 738 N N . TYR A 1 92 ? 3.522 9.922 -4.401 1.00 98.19 92 TYR A N 1
ATOM 739 C CA . TYR A 1 92 ? 3.579 8.975 -5.516 1.00 98.19 92 TYR A CA 1
ATOM 740 C C . TYR A 1 92 ? 3.109 9.586 -6.837 1.00 98.19 92 TYR A C 1
ATOM 742 O O . TYR A 1 92 ? 3.705 9.307 -7.876 1.00 98.19 92 TYR A O 1
ATOM 750 N N . GLU A 1 93 ? 2.097 10.459 -6.818 1.00 98.31 93 GLU A N 1
ATOM 751 C CA . GLU A 1 93 ? 1.681 11.206 -8.010 1.00 98.31 93 GLU A CA 1
ATOM 752 C C . GLU A 1 93 ? 2.823 12.081 -8.544 1.00 98.31 93 GLU A C 1
ATOM 754 O O . GLU A 1 93 ? 3.067 12.114 -9.752 1.00 98.31 93 GLU A O 1
ATOM 759 N N . ARG A 1 94 ? 3.582 12.733 -7.656 1.00 97.75 94 ARG A N 1
ATOM 760 C CA . ARG A 1 94 ? 4.760 13.517 -8.037 1.00 97.75 94 ARG A CA 1
ATOM 761 C C . ARG A 1 94 ? 5.893 12.646 -8.580 1.00 97.75 94 ARG A C 1
ATOM 763 O O . ARG A 1 94 ? 6.518 13.032 -9.567 1.00 97.75 94 ARG A O 1
ATOM 770 N N . GLU A 1 95 ? 6.187 11.510 -7.953 1.00 96.88 95 GLU A N 1
ATOM 771 C CA . GLU A 1 95 ? 7.252 10.609 -8.414 1.00 96.88 95 GLU A CA 1
ATOM 772 C C . GLU A 1 95 ? 6.912 9.960 -9.761 1.00 96.88 95 GLU A C 1
ATOM 774 O O . GLU A 1 95 ? 7.777 9.882 -10.633 1.00 96.88 95 GLU A O 1
ATOM 779 N N . LEU A 1 96 ? 5.646 9.593 -9.991 1.00 96.88 96 LEU A N 1
ATOM 780 C CA . LEU A 1 96 ? 5.192 9.114 -11.296 1.00 96.88 96 LEU A CA 1
ATOM 781 C C . LEU A 1 96 ? 5.346 10.196 -12.374 1.00 96.88 96 LEU A C 1
ATOM 783 O O . LEU A 1 96 ? 5.891 9.915 -13.436 1.00 96.88 96 LEU A O 1
ATOM 787 N N . GLN A 1 97 ? 4.958 11.444 -12.088 1.00 96.44 97 GLN A N 1
ATOM 788 C CA . GLN A 1 97 ? 5.142 12.555 -13.030 1.00 96.44 97 GLN A CA 1
ATOM 789 C C . GLN A 1 97 ? 6.615 12.817 -13.363 1.00 96.44 97 GLN A C 1
ATOM 791 O O . GLN A 1 97 ? 6.937 13.154 -14.500 1.00 96.44 97 GLN A O 1
ATOM 796 N N . LYS A 1 98 ? 7.522 12.707 -12.384 1.00 95.31 98 LYS A N 1
ATOM 797 C CA . LYS A 1 98 ? 8.966 12.844 -12.632 1.00 95.31 98 LYS A CA 1
ATOM 798 C C . LYS A 1 98 ? 9.487 11.719 -13.516 1.00 95.31 98 LYS A C 1
ATOM 800 O O . LYS A 1 98 ? 10.250 12.001 -14.432 1.00 95.31 98 LYS A O 1
ATOM 805 N N . LEU A 1 99 ? 9.072 10.481 -13.242 1.00 93.94 99 LEU A N 1
ATOM 806 C CA . LEU A 1 99 ? 9.451 9.314 -14.034 1.00 93.94 99 LEU A CA 1
ATOM 807 C C . LEU A 1 99 ? 9.001 9.484 -15.490 1.00 93.94 99 LEU A C 1
ATOM 809 O O . LEU A 1 99 ? 9.804 9.343 -16.401 1.00 93.94 99 LEU A O 1
ATOM 813 N N . GLU A 1 100 ? 7.748 9.889 -15.701 1.00 91.38 100 GLU A N 1
ATOM 814 C CA . GLU A 1 100 ? 7.188 10.110 -17.038 1.00 91.38 100 GLU A CA 1
ATOM 815 C C . GLU A 1 100 ? 7.874 11.262 -17.792 1.00 91.38 100 GLU A C 1
ATOM 817 O O . GLU A 1 100 ? 8.065 11.161 -19.000 1.00 91.38 100 GLU A O 1
ATOM 822 N N . LYS A 1 101 ? 8.295 12.330 -17.099 1.00 89.19 101 LYS A N 1
ATOM 823 C CA . LYS A 1 101 ? 9.065 13.428 -17.715 1.00 89.19 101 LYS A CA 1
ATOM 824 C C . LYS A 1 101 ? 10.511 13.040 -18.035 1.00 89.19 101 LYS A C 1
ATOM 826 O O . LYS A 1 101 ? 11.022 13.417 -19.084 1.00 89.19 101 LYS A O 1
ATOM 831 N N . GLY A 1 102 ? 11.161 12.285 -17.150 1.00 75.94 102 GLY A N 1
ATOM 832 C CA . GLY A 1 102 ? 12.516 11.780 -17.378 1.00 75.94 102 GLY A CA 1
ATOM 833 C C . GLY A 1 102 ? 12.587 10.783 -18.536 1.00 75.94 102 GLY A C 1
ATOM 834 O O . GLY A 1 102 ? 13.585 10.755 -19.248 1.00 75.94 102 GLY A O 1
ATOM 835 N N . ASP A 1 103 ? 11.512 10.025 -18.771 1.00 61.16 103 ASP A N 1
ATOM 836 C CA . ASP A 1 103 ? 11.389 9.161 -19.947 1.00 61.16 103 ASP A CA 1
ATOM 837 C C . ASP A 1 103 ? 11.254 9.983 -21.247 1.00 61.16 103 ASP A C 1
ATOM 839 O O . ASP A 1 103 ? 11.847 9.620 -22.258 1.00 61.16 103 ASP A O 1
ATOM 843 N N . THR A 1 104 ? 10.551 11.126 -21.232 1.00 56.09 104 THR A N 1
ATOM 844 C CA . THR A 1 104 ? 10.405 11.979 -22.431 1.00 56.09 104 THR A CA 1
ATOM 845 C C . THR A 1 104 ? 11.675 12.732 -22.839 1.00 56.09 104 THR A C 1
ATOM 847 O O . THR A 1 104 ? 11.833 13.047 -24.018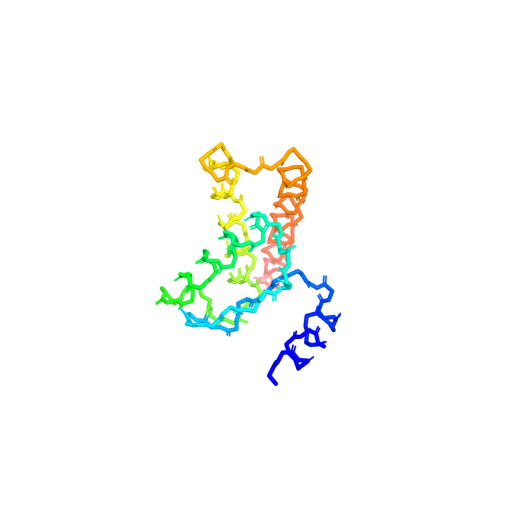 1.00 56.09 104 THR A O 1
ATOM 850 N N . ASP A 1 105 ? 12.600 12.986 -21.908 1.00 51.28 105 ASP A N 1
ATOM 851 C CA . ASP A 1 105 ? 13.882 13.644 -22.213 1.00 51.28 105 ASP A CA 1
ATOM 852 C C . ASP A 1 105 ? 14.895 12.690 -22.882 1.00 51.28 105 ASP A C 1
ATOM 854 O O . ASP A 1 105 ? 15.891 13.143 -23.445 1.00 51.28 105 ASP A O 1
ATOM 858 N N . ASN A 1 106 ? 14.639 11.376 -22.861 1.00 50.25 106 ASN A N 1
ATOM 859 C CA . ASN A 1 106 ? 15.524 10.355 -23.433 1.00 50.25 106 ASN A CA 1
ATOM 860 C C . ASN A 1 106 ? 15.136 9.938 -24.869 1.00 50.25 106 ASN A C 1
ATOM 862 O O . ASN A 1 106 ? 15.911 9.257 -25.536 1.00 50.25 106 ASN A O 1
ATOM 866 N N . ASP A 1 107 ? 13.970 10.381 -25.353 1.00 46.84 107 ASP A N 1
ATOM 867 C CA . ASP A 1 107 ? 13.437 10.082 -26.694 1.00 46.84 107 ASP A CA 1
ATOM 868 C C . ASP A 1 107 ? 13.652 11.232 -27.705 1.00 46.84 107 ASP A C 1
ATOM 870 O O . ASP A 1 107 ? 13.112 11.215 -28.811 1.00 46.84 107 ASP A O 1
ATOM 874 N N . SER A 1 108 ? 14.453 12.243 -27.347 1.00 43.38 108 SER A N 1
ATOM 875 C CA . SER A 1 108 ? 14.818 13.359 -28.231 1.00 43.38 108 SER A CA 1
ATOM 876 C C . SER A 1 108 ? 16.265 13.228 -28.734 1.00 43.38 108 SER A C 1
ATOM 878 O O . SER A 1 108 ? 17.156 13.919 -28.239 1.00 43.3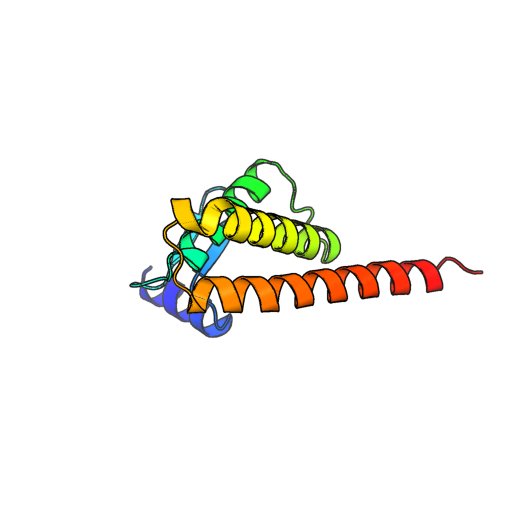8 108 SER A O 1
ATOM 880 N N . ILE A 1 109 ? 16.501 12.350 -29.718 1.00 41.06 109 ILE A N 1
ATOM 881 C CA . ILE A 1 109 ? 17.704 12.345 -30.582 1.00 41.06 109 ILE A CA 1
ATOM 882 C C . ILE A 1 109 ? 17.267 12.406 -32.044 1.00 41.06 109 ILE A C 1
ATOM 884 O O . ILE A 1 109 ? 16.420 11.573 -32.437 1.00 41.06 109 ILE A O 1
#